Protein AF-L8HJP3-F1 (afdb_monomer)

InterPro domains:
  IPR002190 MAGE homology domain [PS50838] (1-97)
  IPR002190 MAGE homology domain [SM01373] (1-97)
  IPR037445 Melanoma-associated antigen [PTHR11736] (1-97)
  IPR041898 MAGE homology domain, winged helix WH1 motif [G3DSA:1.10.10.1200] (1-53)
  IPR041899 MAGE homology domain, winged helix WH2 motif [G3DSA:1.10.10.1210] (54-97)

Organism: NCBI:txid72004

Mean predicted aligned error: 4.15 Å

Nearest PDB structures (foldseek):
  6wjh-as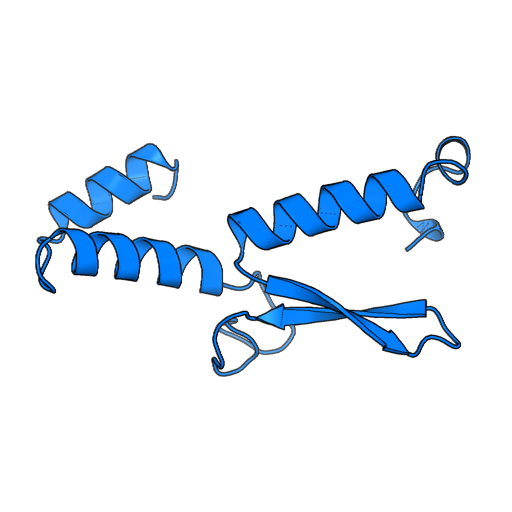sembly1_A  TM=7.527E-01  e=2.831E-05  Homo sapiens
  9bd3-assembly1_A  TM=7.507E-01  e=5.132E-05  Homo sapiens
  9bd2-assembly1_A  TM=7.839E-01  e=1.925E-04  Homo sapiens
  5hvq-assembly1_D  TM=4.703E-01  e=2.534E-03  Homo sapiens
  7dg2-assembly1_C  TM=4.576E-01  e=3.090E-03  Xenopus laevis

Sequence (97 aa):
MLMIIHPKYHNRFAEILKRASEHIEAVFAVDLKEVDSTIHSYDLVSKLNLPNNGRVWDGRGLPKTGLLMIVLGVILVKGNCAAEEDIWKFLNMMRVY

Solvent-accessible surface area (backbone atoms only — not comparable to full-atom values): 5727 Å² total; per-residue (Å²): 116,69,90,81,49,62,73,95,45,56,93,44,42,68,61,52,52,50,54,51,40,54,51,45,26,72,58,30,34,26,44,77,40,80,77,36,83,90,79,68,39,70,46,78,43,42,76,54,98,41,69,60,52,30,22,93,41,74,102,45,83,68,52,43,39,21,59,50,52,52,55,52,48,55,23,50,78,53,72,73,51,64,58,69,68,60,54,50,54,54,35,48,76,71,74,48,130

Secondary structure (DSSP, 8-state):
-GGGS-GGGGGGHHHHHHHHHHHHHHHH-EEEEEEETTTTEEEEEESS--GGGG-SBTTBS---HHHHHHHHHHHHHTTS---HHHHHHHHHHTT--

Foldseek 3Di:
DVVVDDPVCPVVVVVVVVVVQVVLCQQQVWGWAQPDPVVRDTDTAHPDPDPLRQDPDNPDDGRCNNVVVLLCVQCVVVPVHDDPVSSVVSCVVVVHD

pLDDT: mean 92.54, std 3.46, range [78.75, 97.75]

Radius of gyration: 16.84 Å; Cα contacts (8 Å, |Δi|>4): 96; chains: 1; bounding box: 40×21×47 Å

Structure (mmCIF, N/CA/C/O backbone):
data_AF-L8HJP3-F1
#
_entry.id   AF-L8HJP3-F1
#
loop_
_atom_site.group_PDB
_atom_site.id
_atom_site.type_symbol
_atom_site.label_atom_id
_atom_site.label_alt_id
_atom_site.label_comp_id
_atom_site.label_asym_id
_atom_site.label_entity_id
_atom_site.label_seq_id
_atom_site.pdbx_PDB_ins_code
_atom_site.Cartn_x
_atom_site.Cartn_y
_atom_site.Cartn_z
_atom_site.occupancy
_atom_site.B_iso_or_equiv
_atom_site.auth_seq_id
_atom_site.auth_comp_id
_atom_site.auth_asym_id
_atom_site.auth_atom_id
_atom_site.pdbx_PDB_model_num
ATOM 1 N N . MET A 1 1 ? 9.428 2.908 -18.079 1.00 84.81 1 MET A N 1
ATOM 2 C CA . MET A 1 1 ? 10.144 2.845 -16.777 1.00 84.81 1 MET A CA 1
ATOM 3 C C . MET A 1 1 ? 11.672 2.768 -16.915 1.00 84.81 1 MET A C 1
ATOM 5 O O . MET A 1 1 ? 12.355 3.445 -16.158 1.00 84.81 1 MET A O 1
ATOM 9 N N . LEU A 1 2 ? 12.232 2.022 -17.880 1.00 87.25 2 LEU A N 1
ATOM 10 C CA . LEU A 1 2 ? 13.693 1.868 -18.047 1.00 87.25 2 LEU A CA 1
ATOM 11 C C . LEU A 1 2 ? 14.484 3.174 -18.237 1.00 87.25 2 LEU A C 1
ATOM 13 O O . LEU A 1 2 ? 15.623 3.248 -17.791 1.00 87.25 2 LEU A O 1
ATOM 17 N N . MET A 1 3 ? 13.887 4.212 -18.835 1.00 87.88 3 MET A N 1
ATOM 18 C CA . MET A 1 3 ? 14.548 5.516 -19.027 1.00 87.88 3 MET A CA 1
ATOM 19 C C . MET A 1 3 ? 14.872 6.240 -17.709 1.00 87.88 3 MET A C 1
ATOM 21 O O . MET A 1 3 ? 15.751 7.093 -17.686 1.00 87.88 3 MET A O 1
ATOM 25 N N . ILE A 1 4 ? 14.177 5.903 -16.617 1.00 88.56 4 ILE A N 1
ATOM 26 C CA . ILE A 1 4 ? 14.393 6.489 -15.283 1.00 88.56 4 ILE A CA 1
ATOM 27 C C . ILE A 1 4 ? 15.533 5.758 -14.553 1.00 88.56 4 ILE A C 1
ATOM 29 O O . ILE A 1 4 ? 16.183 6.309 -13.667 1.00 88.56 4 ILE A O 1
ATOM 33 N N . ILE A 1 5 ? 15.787 4.500 -14.919 1.00 90.00 5 ILE A N 1
ATOM 34 C CA . ILE A 1 5 ? 16.760 3.640 -14.253 1.00 90.00 5 ILE A CA 1
ATOM 35 C C . ILE A 1 5 ? 18.094 3.747 -14.978 1.00 90.00 5 ILE A C 1
ATOM 37 O O . ILE A 1 5 ? 18.177 3.608 -16.198 1.00 90.00 5 ILE A O 1
ATOM 41 N N . HIS A 1 6 ? 19.161 3.961 -14.207 1.00 92.75 6 HIS A N 1
ATOM 42 C CA . HIS A 1 6 ? 20.507 4.068 -14.754 1.00 92.75 6 HIS A CA 1
ATOM 43 C C . HIS A 1 6 ? 20.860 2.811 -15.582 1.00 92.75 6 HIS A C 1
ATOM 45 O O . HIS A 1 6 ? 20.677 1.702 -15.068 1.00 92.75 6 HIS A O 1
ATOM 51 N N . PRO A 1 7 ? 21.440 2.945 -16.795 1.00 94.25 7 PRO A N 1
ATOM 52 C CA . PRO A 1 7 ? 21.699 1.825 -17.712 1.00 94.25 7 PRO A CA 1
ATOM 53 C C . PRO A 1 7 ? 22.389 0.609 -17.080 1.00 94.25 7 PRO A C 1
ATOM 55 O O . PRO A 1 7 ? 22.016 -0.532 -17.327 1.00 94.25 7 PRO A O 1
ATOM 58 N N . LYS A 1 8 ? 23.341 0.851 -16.170 1.00 95.44 8 LYS A N 1
ATOM 59 C CA . LYS A 1 8 ? 24.038 -0.190 -15.387 1.00 95.44 8 LYS A CA 1
ATOM 60 C C . LYS A 1 8 ? 23.136 -1.163 -14.606 1.00 95.44 8 LYS A C 1
ATOM 62 O O . LYS A 1 8 ? 23.615 -2.213 -14.201 1.00 95.44 8 LYS A O 1
ATOM 67 N N . TYR A 1 9 ? 21.877 -0.804 -14.351 1.00 94.50 9 TYR A N 1
ATOM 68 C CA . TYR A 1 9 ? 20.908 -1.627 -13.623 1.00 94.50 9 TYR A CA 1
ATOM 69 C C . TYR A 1 9 ? 19.805 -2.202 -14.518 1.00 94.50 9 TYR A C 1
ATOM 71 O O . TYR A 1 9 ? 18.881 -2.829 -14.005 1.00 94.50 9 TYR A O 1
ATOM 79 N N . HIS A 1 10 ? 19.866 -2.012 -15.842 1.00 94.31 10 HIS A N 1
ATOM 80 C CA . HIS A 1 10 ? 18.837 -2.520 -16.762 1.00 94.31 10 HIS A CA 1
ATOM 81 C C . HIS A 1 10 ? 18.703 -4.045 -16.699 1.00 94.31 10 HIS A C 1
ATOM 83 O O . HIS A 1 10 ? 17.590 -4.559 -16.710 1.00 94.31 10 HIS A O 1
ATOM 89 N N . ASN A 1 11 ? 19.809 -4.767 -16.507 1.00 95.00 11 ASN A N 1
ATOM 90 C CA . ASN A 1 11 ? 19.802 -6.218 -16.292 1.00 95.00 11 ASN A CA 1
ATOM 91 C C . ASN A 1 11 ? 19.090 -6.654 -14.996 1.00 95.00 11 ASN A C 1
ATOM 93 O O . ASN A 1 11 ? 18.691 -7.808 -14.881 1.00 95.00 11 ASN A O 1
ATOM 97 N N . ARG A 1 12 ? 18.923 -5.749 -14.024 1.00 95.38 12 ARG A N 1
ATOM 98 C CA . ARG A 1 12 ? 18.208 -5.982 -12.759 1.00 95.38 12 ARG A CA 1
ATOM 99 C C . ARG A 1 12 ? 16.831 -5.323 -12.729 1.00 95.38 12 ARG A C 1
ATOM 101 O O . ARG A 1 12 ? 16.202 -5.282 -11.675 1.00 95.38 12 ARG A O 1
ATOM 108 N N . PHE A 1 13 ? 16.349 -4.810 -13.861 1.00 92.81 13 PHE A N 1
ATOM 109 C CA . PHE A 1 13 ? 15.085 -4.081 -13.926 1.00 92.81 13 PHE A CA 1
ATOM 110 C C . PHE A 1 13 ? 13.915 -4.879 -13.346 1.00 92.81 13 PHE A C 1
ATOM 112 O O . PHE A 1 13 ? 13.182 -4.352 -12.517 1.00 92.81 13 PHE A O 1
ATOM 119 N N . ALA A 1 14 ? 13.781 -6.152 -13.727 1.00 92.69 14 ALA A N 1
ATOM 120 C CA . ALA A 1 14 ? 12.700 -7.009 -13.247 1.00 92.69 14 ALA A CA 1
ATOM 121 C C . ALA A 1 14 ? 12.725 -7.178 -11.717 1.00 92.69 14 ALA A C 1
ATOM 123 O O . ALA A 1 14 ? 11.684 -7.114 -11.070 1.00 92.69 14 ALA A O 1
ATOM 124 N N . GLU A 1 15 ? 13.911 -7.330 -11.123 1.00 95.50 15 GLU A N 1
ATOM 125 C CA . GLU A 1 15 ? 14.064 -7.431 -9.669 1.00 95.50 15 GLU A CA 1
ATOM 126 C C . GLU A 1 15 ? 13.715 -6.110 -8.971 1.00 95.50 15 GLU A C 1
ATOM 128 O O . GLU A 1 15 ? 13.004 -6.106 -7.967 1.00 95.50 15 GLU A O 1
ATOM 133 N N . ILE A 1 16 ? 14.183 -4.985 -9.519 1.00 94.75 16 ILE A N 1
ATOM 134 C CA . ILE A 1 16 ? 13.881 -3.647 -8.997 1.00 94.75 16 ILE A CA 1
ATOM 135 C C . ILE A 1 16 ? 12.375 -3.389 -9.049 1.00 94.75 16 ILE A C 1
ATOM 137 O O . ILE A 1 16 ? 11.799 -2.952 -8.056 1.00 94.75 16 ILE A O 1
ATOM 141 N N . LEU A 1 17 ? 11.739 -3.685 -10.185 1.00 93.62 17 LEU A N 1
ATOM 142 C CA . LEU A 1 17 ? 10.304 -3.507 -10.372 1.00 93.62 17 LEU A CA 1
ATOM 143 C C . LEU A 1 17 ? 9.513 -4.383 -9.401 1.00 93.62 17 LEU A C 1
ATOM 145 O O . LEU A 1 17 ? 8.591 -3.887 -8.761 1.00 93.62 17 LEU A O 1
ATOM 149 N N . LYS A 1 18 ? 9.911 -5.649 -9.236 1.00 94.81 18 LYS A N 1
ATOM 150 C CA . LYS A 1 18 ? 9.281 -6.572 -8.289 1.00 94.81 18 LYS A CA 1
ATOM 151 C C . LYS A 1 18 ? 9.345 -6.039 -6.856 1.00 94.81 18 LYS A C 1
ATOM 153 O O . LYS A 1 18 ? 8.306 -5.892 -6.224 1.00 94.81 18 LYS A O 1
ATOM 158 N N . ARG A 1 19 ? 10.537 -5.678 -6.367 1.00 96.19 19 ARG A N 1
ATOM 159 C CA . ARG A 1 19 ? 10.704 -5.130 -5.008 1.00 96.19 19 ARG A CA 1
ATOM 160 C C . ARG A 1 19 ? 9.923 -3.828 -4.824 1.00 96.19 19 ARG A C 1
ATOM 162 O O . ARG A 1 19 ? 9.290 -3.625 -3.794 1.00 96.19 19 ARG A O 1
ATOM 169 N N . ALA A 1 20 ? 9.950 -2.941 -5.819 1.00 94.38 20 ALA A N 1
ATOM 170 C CA . ALA A 1 20 ? 9.184 -1.698 -5.777 1.00 94.38 20 ALA A CA 1
ATOM 171 C C . ALA A 1 20 ? 7.673 -1.965 -5.712 1.00 94.38 20 ALA A C 1
ATOM 173 O O . ALA A 1 20 ? 6.984 -1.323 -4.923 1.00 94.38 20 ALA A 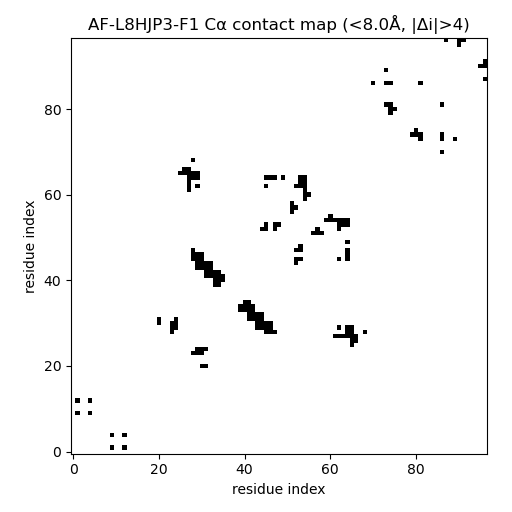O 1
ATOM 174 N N . SER A 1 21 ? 7.175 -2.933 -6.488 1.00 94.62 21 SER A N 1
ATOM 175 C CA . SER A 1 21 ? 5.776 -3.365 -6.452 1.00 94.62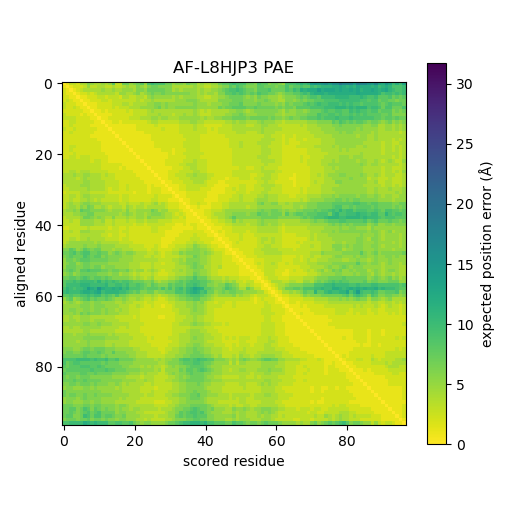 21 SER A CA 1
ATOM 176 C C . SER A 1 21 ? 5.38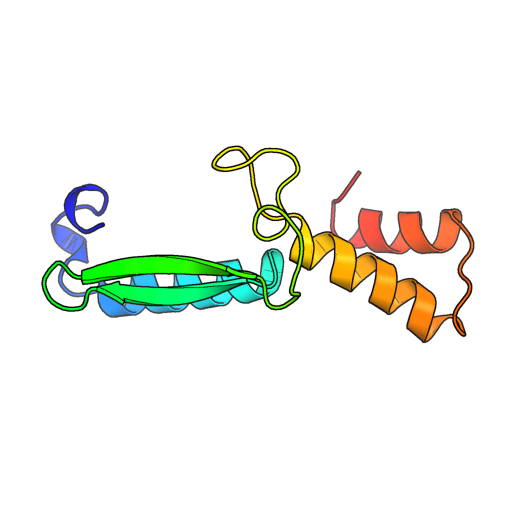9 -3.890 -5.071 1.00 94.62 21 SER A C 1
ATOM 178 O O . SER A 1 21 ? 4.399 -3.429 -4.515 1.00 94.62 21 SER A O 1
ATOM 180 N N . GLU A 1 22 ? 6.193 -4.778 -4.481 1.00 95.56 22 GLU A N 1
ATOM 181 C CA . GLU A 1 22 ? 5.956 -5.330 -3.137 1.00 95.56 22 GLU A CA 1
ATOM 182 C C . GLU A 1 22 ? 5.894 -4.222 -2.068 1.00 95.56 22 GLU A C 1
ATOM 184 O O . GLU A 1 22 ? 5.022 -4.225 -1.199 1.00 95.56 22 GLU A O 1
ATOM 189 N N . HIS A 1 23 ? 6.782 -3.225 -2.147 1.00 94.06 23 HIS A N 1
ATOM 190 C CA . HIS A 1 23 ? 6.766 -2.089 -1.223 1.00 94.06 23 HIS A CA 1
ATOM 191 C C . HIS A 1 23 ? 5.551 -1.173 -1.419 1.00 94.06 23 HIS A C 1
ATOM 193 O O . HIS A 1 23 ? 4.959 -0.722 -0.437 1.00 94.06 23 HIS A O 1
ATOM 199 N N . ILE A 1 24 ? 5.172 -0.892 -2.669 1.00 93.06 24 ILE A N 1
ATOM 200 C CA . ILE A 1 24 ? 3.986 -0.085 -2.982 1.00 93.06 24 ILE A CA 1
ATOM 201 C C . ILE A 1 24 ? 2.719 -0.792 -2.487 1.00 93.06 24 ILE A C 1
ATOM 203 O O . ILE A 1 24 ? 1.857 -0.149 -1.889 1.00 93.06 24 ILE A O 1
ATOM 207 N N . GLU A 1 25 ? 2.636 -2.106 -2.667 1.00 93.69 25 GLU A N 1
ATOM 208 C CA . GLU A 1 25 ? 1.530 -2.928 -2.189 1.00 93.69 25 GLU A CA 1
ATOM 209 C C . GLU A 1 25 ? 1.425 -2.911 -0.664 1.00 93.69 25 GLU A C 1
ATOM 211 O O . GLU A 1 25 ? 0.349 -2.649 -0.126 1.00 93.69 25 GLU A O 1
ATOM 216 N N . ALA A 1 26 ? 2.539 -3.115 0.041 1.00 90.62 26 ALA A N 1
ATOM 217 C CA . ALA A 1 26 ? 2.557 -3.142 1.500 1.00 90.62 26 ALA A CA 1
ATOM 218 C C . ALA A 1 26 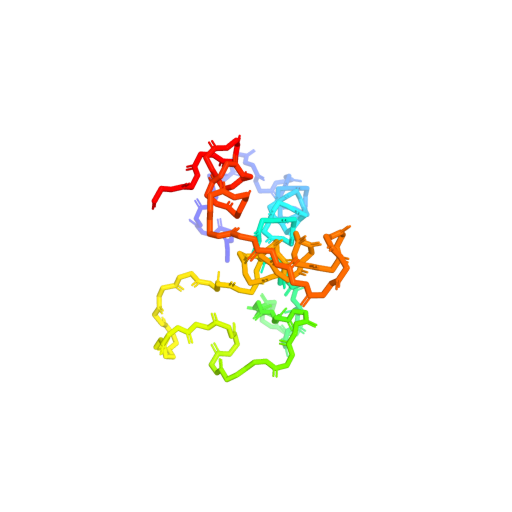? 2.165 -1.795 2.134 1.00 90.62 26 ALA A C 1
ATOM 220 O O . ALA A 1 26 ? 1.487 -1.771 3.159 1.00 90.62 26 ALA A O 1
ATOM 221 N N . VAL A 1 27 ? 2.583 -0.673 1.537 1.00 90.62 27 VAL A N 1
ATOM 222 C CA . VAL A 1 27 ? 2.365 0.667 2.111 1.00 90.62 27 VAL A CA 1
ATOM 223 C C . VAL A 1 27 ? 1.040 1.278 1.663 1.00 90.62 27 VAL A C 1
ATOM 225 O O . VAL A 1 27 ? 0.319 1.862 2.472 1.00 90.62 27 VAL A O 1
ATOM 228 N N . PHE A 1 28 ? 0.709 1.170 0.377 1.00 92.56 28 PHE A N 1
ATOM 229 C CA . PHE A 1 28 ? -0.450 1.846 -0.204 1.00 92.56 28 PHE A CA 1
ATOM 230 C C . PHE A 1 28 ? -1.642 0.922 -0.431 1.00 92.56 28 PHE A C 1
ATOM 232 O O . PHE A 1 28 ? -2.702 1.429 -0.789 1.00 92.56 28 PHE A O 1
ATOM 239 N N . ALA A 1 29 ? -1.503 -0.387 -0.194 1.00 94.75 29 ALA A N 1
ATOM 240 C CA . ALA A 1 29 ? -2.529 -1.392 -0.467 1.00 94.75 29 ALA A CA 1
ATOM 241 C C . ALA A 1 29 ? -3.059 -1.311 -1.910 1.00 94.75 29 ALA A C 1
ATOM 243 O O . ALA A 1 29 ? -4.270 -1.297 -2.154 1.00 94.75 29 ALA A O 1
ATOM 244 N N . VAL A 1 30 ? -2.131 -1.226 -2.865 1.00 93.69 30 VAL A N 1
ATOM 245 C CA . VAL A 1 30 ? -2.411 -1.213 -4.305 1.00 93.69 30 VAL A CA 1
ATOM 246 C C . VAL A 1 30 ? -1.538 -2.238 -5.026 1.00 93.69 30 VAL A C 1
ATOM 248 O O . VAL A 1 30 ? -0.383 -2.429 -4.662 1.00 93.69 30 VAL A O 1
ATOM 251 N N . ASP A 1 31 ? -2.069 -2.847 -6.075 1.00 92.75 31 ASP A N 1
ATOM 252 C CA . ASP A 1 31 ? -1.360 -3.809 -6.912 1.00 92.75 31 ASP A CA 1
ATOM 253 C C . ASP A 1 31 ? -0.831 -3.116 -8.169 1.00 92.75 31 ASP A C 1
ATOM 255 O O . ASP A 1 31 ? -1.551 -2.339 -8.798 1.00 92.75 31 ASP A O 1
ATOM 259 N N . LEU A 1 32 ? 0.393 -3.432 -8.589 1.00 93.44 32 LEU A N 1
ATOM 260 C CA . LEU A 1 32 ? 0.870 -3.064 -9.920 1.00 93.44 32 LEU A CA 1
ATOM 261 C C . LEU A 1 32 ? 0.337 -4.085 -10.935 1.00 93.44 32 LEU A C 1
ATOM 263 O O . LEU A 1 32 ? 0.726 -5.252 -10.901 1.00 93.44 32 LEU A O 1
ATOM 267 N N . LYS A 1 33 ? -0.544 -3.658 -11.840 1.00 92.94 33 LYS A N 1
ATOM 268 C CA . LYS A 1 33 ? -1.143 -4.520 -12.867 1.00 92.94 33 LYS A CA 1
ATOM 269 C C . LYS A 1 33 ? -0.737 -4.065 -14.255 1.00 92.94 33 LYS A C 1
ATOM 271 O O . LYS A 1 33 ? -0.775 -2.879 -14.559 1.00 92.94 33 LYS A O 1
ATOM 276 N N . GLU A 1 34 ? -0.357 -5.013 -15.102 1.00 93.50 34 GLU A N 1
ATOM 277 C CA . GLU A 1 34 ? -0.132 -4.740 -16.520 1.00 93.50 34 GLU A CA 1
ATOM 278 C C . GLU A 1 34 ? -1.483 -4.491 -17.197 1.00 93.50 34 GLU A C 1
ATOM 280 O O . GLU A 1 34 ? -2.404 -5.300 -17.072 1.00 93.50 34 GLU A O 1
ATOM 285 N N . VAL A 1 35 ? -1.606 -3.347 -17.869 1.00 94.00 35 VAL A N 1
ATOM 286 C CA . VAL A 1 35 ? -2.824 -2.944 -18.592 1.00 94.00 35 VAL A CA 1
ATOM 287 C C . VAL A 1 35 ? -2.673 -3.102 -20.099 1.00 94.00 35 VAL A C 1
ATOM 289 O O . VAL A 1 35 ? -3.664 -3.312 -20.790 1.00 94.00 35 VAL A O 1
ATOM 292 N N . ASP A 1 36 ? -1.440 -3.035 -20.604 1.00 93.81 36 ASP A N 1
ATOM 293 C CA . ASP A 1 36 ? -1.126 -3.270 -22.010 1.00 93.81 36 ASP A CA 1
ATOM 294 C C . ASP A 1 36 ? 0.258 -3.908 -22.142 1.00 93.81 36 ASP A C 1
ATOM 296 O O . ASP A 1 36 ? 1.285 -3.270 -21.889 1.00 93.81 36 ASP A O 1
ATOM 300 N N . SER A 1 37 ? 0.280 -5.168 -22.571 1.00 91.81 37 SER A N 1
ATOM 301 C CA . SER A 1 37 ? 1.507 -5.940 -22.750 1.00 91.81 37 SER A CA 1
ATOM 302 C C . SER A 1 37 ? 2.294 -5.572 -24.006 1.00 91.81 37 SER A C 1
ATOM 304 O O . SER A 1 37 ? 3.463 -5.926 -24.109 1.00 91.81 37 SER A O 1
ATOM 306 N N . THR A 1 38 ? 1.684 -4.885 -24.977 1.00 93.94 38 THR A N 1
ATOM 307 C CA . THR A 1 38 ? 2.360 -4.506 -26.231 1.00 93.94 38 THR A CA 1
ATOM 308 C C . THR A 1 38 ? 3.362 -3.379 -26.015 1.00 93.94 38 THR A C 1
ATOM 310 O O . THR A 1 38 ? 4.439 -3.371 -26.609 1.00 93.94 38 THR A O 1
ATOM 313 N N . ILE A 1 39 ? 3.021 -2.453 -25.120 1.00 91.50 39 ILE A N 1
ATOM 314 C CA . ILE A 1 39 ? 3.854 -1.308 -24.742 1.00 91.50 39 ILE A CA 1
ATOM 315 C C . ILE A 1 39 ? 4.416 -1.437 -23.320 1.00 91.50 39 ILE A C 1
ATOM 317 O O . ILE A 1 39 ? 5.077 -0.513 -22.844 1.00 91.50 39 ILE A O 1
ATOM 321 N N . HIS A 1 40 ? 4.151 -2.560 -22.641 1.00 88.88 40 HIS A N 1
ATOM 322 C CA . HIS A 1 40 ? 4.485 -2.799 -21.233 1.00 88.88 40 HIS A CA 1
ATOM 323 C C . HIS A 1 40 ? 4.040 -1.640 -20.327 1.00 88.88 40 HIS A C 1
ATOM 325 O O . HIS A 1 40 ? 4.833 -1.043 -19.588 1.00 88.88 40 HIS A O 1
ATOM 331 N N . SER A 1 41 ? 2.758 -1.288 -20.439 1.00 91.88 41 SER A N 1
ATOM 332 C CA . SER A 1 41 ? 2.107 -0.282 -19.605 1.00 91.88 41 SER A CA 1
ATOM 333 C C . SER A 1 41 ? 1.508 -0.932 -18.365 1.00 91.88 41 SER A C 1
ATOM 335 O O . SER A 1 41 ? 0.858 -1.977 -18.443 1.00 91.88 41 SER A O 1
ATOM 337 N N . TYR A 1 42 ? 1.699 -0.280 -17.222 1.00 91.56 42 TYR A N 1
ATOM 338 C CA . TYR A 1 42 ? 1.234 -0.746 -15.923 1.00 91.56 42 TYR A CA 1
ATOM 339 C C . TYR A 1 42 ? 0.410 0.343 -15.245 1.00 91.56 42 TYR A C 1
ATOM 341 O O . TYR A 1 42 ? 0.763 1.521 -15.320 1.00 91.56 42 TYR A O 1
ATOM 349 N N . ASP A 1 43 ? -0.633 -0.069 -14.535 1.00 90.75 43 ASP A N 1
ATOM 350 C CA . ASP A 1 43 ? -1.438 0.784 -13.671 1.00 90.75 43 ASP A CA 1
ATOM 351 C C . ASP A 1 43 ? -1.356 0.299 -12.217 1.00 90.75 43 ASP A C 1
ATOM 353 O O . ASP A 1 43 ? -1.097 -0.875 -11.939 1.00 90.75 43 ASP A O 1
ATOM 357 N N . LEU A 1 44 ? -1.554 1.214 -11.274 1.00 90.94 44 LEU A N 1
ATOM 358 C CA . LEU A 1 44 ? -1.683 0.882 -9.860 1.00 90.94 44 LEU A CA 1
ATOM 359 C C . LEU A 1 44 ? -3.162 0.696 -9.567 1.00 90.94 44 LEU A C 1
ATOM 361 O O . LEU A 1 44 ? -3.919 1.632 -9.763 1.00 90.94 44 LEU A O 1
ATOM 365 N N . VAL A 1 45 ? -3.585 -0.451 -9.050 1.00 91.12 45 VAL A N 1
ATOM 366 C CA . VAL A 1 45 ? -4.996 -0.747 -8.773 1.00 91.12 45 VAL A CA 1
ATOM 367 C C . VAL A 1 45 ? -5.198 -0.957 -7.280 1.00 91.12 45 VAL A C 1
ATOM 369 O O . VAL A 1 45 ? -4.561 -1.801 -6.665 1.00 91.12 45 VAL A O 1
ATOM 372 N N . SER A 1 46 ? -6.092 -0.184 -6.680 1.00 92.12 46 SER A N 1
ATOM 373 C CA . SER A 1 46 ? -6.422 -0.247 -5.262 1.00 92.12 46 SER A CA 1
ATOM 374 C C . SER A 1 46 ? -7.046 -1.591 -4.910 1.00 92.12 46 SER A C 1
ATOM 376 O O . SER A 1 46 ? -7.967 -2.058 -5.579 1.00 92.12 46 SER A O 1
ATOM 378 N N . LYS A 1 47 ? -6.582 -2.190 -3.808 1.00 91.25 47 LYS A N 1
ATOM 379 C CA . LYS A 1 47 ? -7.163 -3.428 -3.266 1.00 91.25 47 LYS A CA 1
ATOM 380 C C . LYS A 1 47 ? -8.584 -3.240 -2.738 1.00 91.25 47 LYS A C 1
ATOM 382 O O . LYS A 1 47 ? -9.327 -4.206 -2.600 1.00 91.25 47 LYS A O 1
ATOM 387 N N . LEU A 1 48 ? -8.959 -1.999 -2.434 1.00 89.69 48 LEU A N 1
ATOM 388 C CA . LEU A 1 48 ? -10.333 -1.613 -2.130 1.00 89.69 48 LEU A CA 1
ATOM 389 C C . LEU A 1 48 ? -10.943 -0.907 -3.335 1.00 89.69 48 LEU A C 1
ATOM 391 O O . LEU A 1 48 ? -10.286 -0.079 -3.969 1.00 89.69 48 LEU A O 1
ATOM 395 N N . ASN A 1 49 ? -12.219 -1.173 -3.598 1.00 90.38 49 ASN A N 1
ATOM 396 C CA . ASN A 1 49 ? -12.950 -0.538 -4.687 1.00 90.38 49 ASN A CA 1
ATOM 397 C C . ASN A 1 49 ? -13.400 0.878 -4.277 1.00 90.38 49 ASN A C 1
ATOM 399 O O . ASN A 1 49 ? -14.554 1.107 -3.919 1.00 90.38 49 ASN A O 1
ATOM 403 N N . LEU A 1 50 ? -12.441 1.807 -4.229 1.00 88.94 50 LEU A N 1
ATOM 404 C CA . LEU A 1 50 ? -12.632 3.194 -3.805 1.00 88.94 50 LEU A CA 1
ATOM 405 C C . LEU A 1 50 ? -12.735 4.135 -5.014 1.00 88.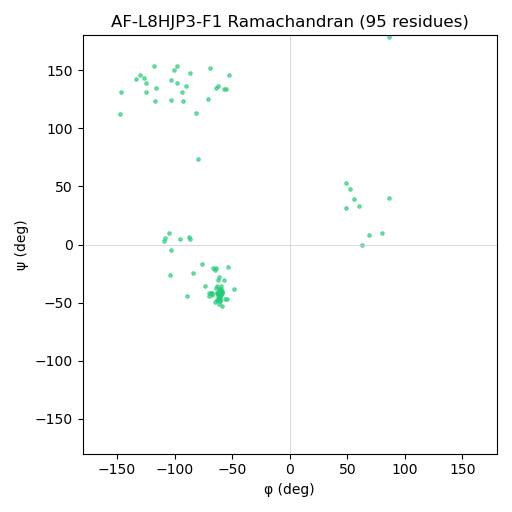94 50 LEU A C 1
ATOM 407 O O . LEU A 1 50 ? -12.058 3.905 -6.022 1.00 88.94 50 LEU A O 1
ATOM 411 N N . PRO A 1 51 ? -13.482 5.249 -4.899 1.00 89.81 51 PRO A N 1
ATOM 412 C CA . PRO A 1 51 ? -13.454 6.318 -5.892 1.00 89.81 51 PRO A CA 1
ATOM 413 C C . PRO A 1 51 ? -12.024 6.794 -6.164 1.00 89.81 51 PRO A C 1
ATOM 415 O O . PRO A 1 51 ? -11.186 6.806 -5.256 1.00 89.81 51 PRO A O 1
ATOM 418 N N . ASN A 1 52 ? -11.743 7.180 -7.413 1.00 89.56 52 ASN A N 1
ATOM 419 C CA . ASN A 1 52 ? -10.430 7.676 -7.855 1.00 89.56 52 ASN A CA 1
ATOM 420 C C . ASN A 1 52 ? -9.270 6.769 -7.419 1.00 89.56 52 ASN A C 1
ATOM 422 O O . ASN A 1 52 ? -8.170 7.240 -7.110 1.00 89.56 52 ASN A O 1
ATOM 426 N N . ASN A 1 53 ? -9.533 5.462 -7.317 1.00 89.00 53 ASN A N 1
ATOM 427 C CA . ASN A 1 53 ? -8.539 4.470 -6.949 1.00 89.00 53 ASN A CA 1
ATOM 428 C C . ASN A 1 53 ? -7.849 4.782 -5.598 1.00 89.00 53 ASN A C 1
ATOM 430 O O . ASN A 1 53 ? -6.630 4.668 -5.442 1.00 89.00 53 ASN A O 1
ATOM 434 N N . GLY A 1 54 ? -8.642 5.265 -4.633 1.00 90.25 54 GLY A N 1
ATOM 435 C CA . GLY A 1 54 ? -8.188 5.606 -3.285 1.00 90.25 54 GLY A CA 1
ATOM 436 C C . GLY A 1 54 ? -7.499 6.967 -3.162 1.00 90.25 54 GLY A C 1
ATOM 437 O O . GLY A 1 54 ? -6.909 7.254 -2.119 1.00 90.25 54 GLY A O 1
ATOM 438 N N . ARG A 1 55 ? -7.539 7.813 -4.197 1.00 91.25 55 ARG A N 1
ATOM 439 C CA . ARG A 1 55 ? -6.992 9.178 -4.170 1.00 91.25 55 ARG A CA 1
ATOM 440 C C . ARG A 1 55 ? -8.082 10.206 -3.896 1.00 91.25 55 ARG A C 1
ATOM 442 O O . ARG A 1 55 ? -9.246 10.014 -4.224 1.00 91.25 55 ARG A O 1
ATOM 449 N N . VAL A 1 56 ? -7.683 11.336 -3.316 1.00 88.12 56 VAL A N 1
ATOM 450 C CA . VAL A 1 56 ? -8.598 12.470 -3.091 1.00 88.12 56 VAL A CA 1
ATOM 451 C C . VAL A 1 56 ? -8.963 13.135 -4.418 1.00 88.12 56 VAL A C 1
ATOM 453 O O . VAL A 1 56 ? -10.119 13.473 -4.640 1.00 88.12 56 VAL A O 1
ATOM 456 N N . TRP A 1 57 ? -7.979 13.291 -5.305 1.00 87.12 57 TRP A N 1
ATOM 457 C CA . TRP A 1 57 ? -8.159 13.851 -6.638 1.00 87.12 57 TRP A CA 1
ATOM 458 C C . TRP A 1 57 ? -7.641 12.869 -7.681 1.00 87.12 57 TRP A C 1
ATOM 460 O O . TRP A 1 57 ? -6.592 12.250 -7.483 1.00 87.12 57 TRP A O 1
ATOM 470 N N . ASP A 1 58 ? -8.364 12.729 -8.786 1.00 83.44 58 ASP A N 1
ATOM 471 C CA . ASP A 1 58 ? -7.974 11.803 -9.841 1.00 83.44 58 ASP A CA 1
ATOM 472 C C . ASP A 1 58 ? -6.621 12.188 -10.462 1.00 83.44 58 ASP A C 1
ATOM 474 O O . ASP A 1 58 ? -6.309 13.363 -10.662 1.00 83.44 58 ASP A O 1
ATOM 478 N N . GLY A 1 59 ? -5.761 11.195 -10.683 1.00 78.75 59 GLY A N 1
ATOM 479 C CA . GLY A 1 59 ? -4.404 11.393 -11.203 1.00 78.75 59 GLY A CA 1
ATOM 480 C C . GLY A 1 59 ? -3.444 12.213 -10.320 1.00 78.75 59 GLY A C 1
ATOM 481 O O . GLY A 1 59 ? -2.286 12.391 -10.700 1.00 78.75 59 GLY A O 1
ATOM 482 N N . ARG A 1 60 ? -3.859 12.707 -9.140 1.00 82.50 60 ARG A N 1
ATOM 483 C CA . ARG A 1 60 ? -3.011 13.529 -8.258 1.00 82.50 60 ARG A CA 1
ATOM 484 C C . ARG A 1 60 ? -2.904 12.950 -6.849 1.00 82.50 60 ARG A C 1
ATOM 486 O O . ARG A 1 60 ? -3.889 12.688 -6.167 1.00 82.50 60 ARG A O 1
ATOM 493 N N . GLY A 1 61 ? -1.664 12.865 -6.372 1.00 85.50 61 GLY A N 1
ATOM 494 C CA . GLY A 1 61 ? -1.342 12.403 -5.024 1.00 85.50 61 GLY A CA 1
ATOM 495 C C . GLY A 1 61 ? -1.203 10.885 -4.913 1.00 85.50 61 GLY A C 1
ATOM 496 O O . GLY A 1 61 ? -1.336 10.138 -5.885 1.00 85.50 61 GLY A O 1
ATOM 497 N N . LEU A 1 62 ? -0.884 10.440 -3.700 1.00 87.75 62 LEU A N 1
ATOM 498 C CA . LEU A 1 62 ? -0.695 9.028 -3.377 1.00 87.75 62 LEU A CA 1
ATOM 499 C C . LEU A 1 62 ? -2.037 8.371 -3.010 1.00 87.75 62 LEU A C 1
ATOM 501 O O . LEU A 1 62 ? -2.891 9.048 -2.423 1.00 87.75 62 LEU A O 1
ATOM 505 N N . PRO A 1 63 ? -2.233 7.073 -3.315 1.00 91.62 63 PRO A N 1
ATOM 506 C CA . PRO A 1 63 ? -3.379 6.326 -2.810 1.00 91.62 63 PRO A CA 1
ATOM 507 C C . PRO A 1 63 ? -3.405 6.364 -1.279 1.00 91.62 63 PRO A C 1
ATOM 509 O O . PRO A 1 63 ? -2.390 6.136 -0.626 1.00 91.62 63 PRO A O 1
ATOM 512 N N . LYS A 1 64 ? -4.570 6.629 -0.693 1.00 92.00 64 LYS A N 1
ATOM 513 C CA . LYS A 1 64 ? -4.795 6.572 0.758 1.00 92.00 64 LYS A CA 1
ATOM 514 C C . LYS A 1 64 ? -5.368 5.222 1.204 1.00 92.00 64 LYS A C 1
ATOM 516 O O . LYS A 1 64 ? -5.666 5.061 2.383 1.00 92.00 64 LYS A O 1
ATOM 521 N N . THR A 1 65 ? -5.497 4.254 0.293 1.00 93.56 65 THR A N 1
ATOM 522 C CA . THR A 1 65 ? -6.068 2.925 0.557 1.00 93.56 65 THR A CA 1
ATOM 523 C C . THR A 1 65 ? -5.350 2.201 1.695 1.00 93.56 65 THR A C 1
ATOM 525 O O . THR A 1 65 ? -6.013 1.702 2.599 1.00 93.56 65 THR A O 1
ATOM 528 N N . GLY A 1 66 ? -4.013 2.189 1.699 1.00 93.38 66 GLY A N 1
ATOM 529 C CA . GLY A 1 66 ? -3.228 1.565 2.769 1.00 93.38 66 GLY A CA 1
ATOM 530 C C . GLY A 1 66 ? -3.496 2.194 4.136 1.00 93.38 66 GLY A C 1
ATOM 531 O O . GLY A 1 66 ? -3.813 1.488 5.089 1.00 93.38 66 GLY A O 1
ATOM 532 N N . LEU A 1 67 ? -3.482 3.530 4.212 1.00 93.50 67 LEU A N 1
ATOM 533 C CA . LEU A 1 67 ? -3.812 4.262 5.439 1.00 93.50 67 LEU A CA 1
ATOM 534 C C . LEU A 1 67 ? -5.238 3.958 5.921 1.00 93.50 67 LEU A C 1
ATOM 536 O O . LEU A 1 67 ? -5.450 3.723 7.107 1.00 93.50 67 LEU A O 1
ATOM 540 N N . LEU A 1 68 ? -6.206 3.919 5.003 1.00 93.62 68 LEU A N 1
ATOM 541 C CA . LEU A 1 68 ? -7.582 3.553 5.324 1.00 93.62 68 LEU A CA 1
ATOM 542 C C . LEU A 1 68 ? -7.668 2.126 5.883 1.00 93.62 68 LEU A C 1
ATOM 544 O O . LEU A 1 68 ? -8.311 1.924 6.910 1.00 93.62 68 LEU A O 1
ATOM 548 N N . MET A 1 69 ? -7.000 1.150 5.257 1.00 93.69 69 MET 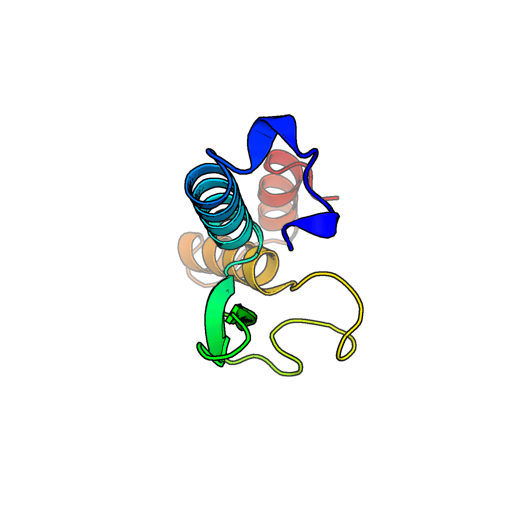A N 1
ATOM 549 C CA . MET A 1 69 ? -6.958 -0.226 5.764 1.00 93.69 69 MET A CA 1
ATOM 550 C C . MET A 1 69 ? -6.361 -0.303 7.171 1.00 93.69 69 MET A C 1
ATOM 552 O O . MET A 1 69 ? -6.873 -1.051 7.998 1.00 93.69 69 MET A O 1
ATOM 556 N N . ILE A 1 70 ? -5.315 0.476 7.459 1.00 93.75 70 ILE A N 1
ATOM 557 C CA . ILE A 1 70 ? -4.699 0.536 8.790 1.00 93.75 70 ILE A CA 1
ATOM 558 C C . ILE A 1 70 ? -5.706 1.032 9.830 1.00 93.75 70 ILE A C 1
ATOM 560 O O . ILE A 1 70 ? -5.909 0.370 10.846 1.00 93.75 70 ILE A O 1
ATOM 564 N N . VAL A 1 71 ? -6.372 2.161 9.568 1.00 95.31 71 VAL A N 1
ATOM 565 C CA . VAL A 1 71 ? -7.362 2.729 10.498 1.00 95.31 71 VAL A CA 1
ATOM 566 C C . VAL A 1 71 ? -8.524 1.757 10.719 1.00 95.31 71 VAL A C 1
ATOM 568 O O . VAL A 1 71 ? -8.897 1.494 11.862 1.00 95.31 71 VAL A O 1
ATOM 571 N N . LEU A 1 72 ? -9.050 1.159 9.646 1.00 95.00 72 LEU A N 1
ATOM 572 C CA . LEU A 1 72 ? -10.106 0.146 9.736 1.00 95.00 72 LEU A CA 1
ATOM 573 C C . LEU A 1 72 ? -9.652 -1.094 10.516 1.00 95.00 72 LEU A C 1
ATOM 575 O O . LEU A 1 72 ? -10.421 -1.626 11.314 1.00 95.00 72 LEU A O 1
ATOM 579 N N . GLY A 1 73 ? -8.404 -1.531 10.335 1.00 94.88 73 GLY A N 1
ATOM 580 C CA . GLY A 1 73 ? -7.814 -2.634 11.089 1.00 94.88 73 GLY A CA 1
ATOM 581 C C . GLY A 1 73 ? -7.752 -2.348 12.589 1.00 94.88 73 GLY A C 1
ATOM 582 O O . GLY A 1 73 ? -8.140 -3.200 13.386 1.00 94.88 73 GLY A O 1
ATOM 583 N N . VAL A 1 74 ? -7.344 -1.138 12.986 1.00 96.00 74 VAL A N 1
ATOM 584 C CA . VAL A 1 74 ? -7.330 -0.721 14.401 1.00 96.00 74 VAL A CA 1
ATOM 585 C C . VAL A 1 74 ? -8.742 -0.732 14.994 1.00 96.00 74 VAL A C 1
ATOM 587 O O . VAL A 1 74 ? -8.943 -1.285 16.076 1.00 96.00 74 VAL A O 1
ATOM 590 N N . ILE A 1 75 ? -9.728 -0.184 14.276 1.00 97.75 75 ILE A N 1
ATOM 591 C CA . ILE A 1 75 ? -11.139 -0.178 14.699 1.00 97.75 75 ILE A CA 1
ATOM 592 C C . ILE A 1 75 ? -11.666 -1.609 14.866 1.00 97.75 75 ILE A C 1
ATOM 594 O O . ILE A 1 75 ? -12.312 -1.920 15.867 1.00 97.75 75 ILE A O 1
ATOM 598 N N . LEU A 1 76 ? -11.360 -2.495 13.916 1.00 97.00 76 LEU A N 1
ATOM 599 C CA . LEU A 1 76 ? -11.790 -3.890 13.948 1.00 97.00 76 LEU A CA 1
ATOM 600 C C . LEU A 1 76 ? -11.202 -4.634 15.156 1.00 97.00 76 LEU A C 1
ATOM 602 O O . LEU A 1 76 ? -11.941 -5.279 15.897 1.00 97.00 76 LEU A O 1
ATOM 606 N N . VAL A 1 77 ? -9.894 -4.495 15.401 1.00 96.19 77 VAL A N 1
ATOM 607 C CA . VAL A 1 77 ? -9.196 -5.128 16.540 1.00 96.19 77 VAL A CA 1
ATOM 608 C C . VAL A 1 77 ? -9.744 -4.647 17.890 1.00 96.19 77 VAL A C 1
ATOM 610 O O . VAL A 1 77 ? -9.720 -5.394 18.866 1.00 96.19 77 VAL A O 1
ATOM 613 N N . LYS A 1 78 ? -10.279 -3.424 17.954 1.00 95.62 78 LYS A N 1
ATOM 614 C CA . LYS A 1 78 ? -10.889 -2.842 19.159 1.00 95.62 78 LYS A CA 1
ATOM 615 C C . LYS A 1 78 ? -12.379 -3.172 19.334 1.00 95.62 78 LYS A C 1
ATOM 617 O O . LYS A 1 78 ? -13.003 -2.676 20.264 1.00 95.62 78 LYS A O 1
ATOM 622 N N . GLY A 1 79 ? -12.947 -4.037 18.492 1.00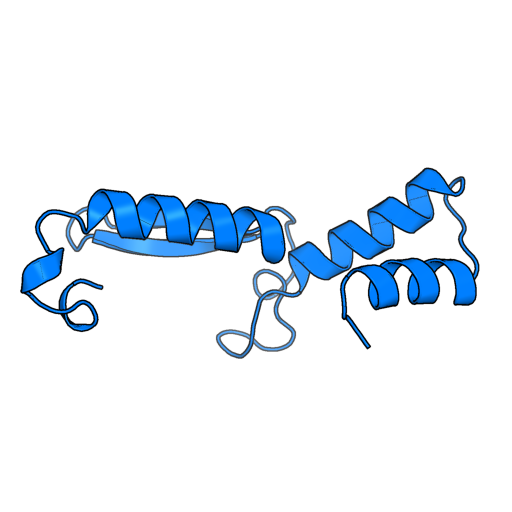 95.44 79 GLY A N 1
ATOM 623 C CA . GLY A 1 79 ? -14.353 -4.440 18.591 1.00 95.44 79 GLY A CA 1
ATOM 624 C C . GLY A 1 79 ? -15.308 -3.499 17.856 1.00 95.44 79 GLY A C 1
ATOM 625 O O . GLY A 1 79 ? -16.397 -3.217 18.347 1.00 95.44 79 GLY A O 1
ATOM 626 N N . ASN A 1 80 ? -14.906 -3.023 16.673 1.00 96.38 80 ASN A N 1
ATOM 627 C CA . ASN A 1 80 ? -15.661 -2.119 15.789 1.00 96.38 80 ASN A CA 1
ATOM 628 C C . ASN A 1 80 ? -15.844 -0.685 16.307 1.00 96.38 80 ASN A C 1
ATOM 630 O O . ASN A 1 80 ? -16.558 0.104 15.692 1.00 96.38 80 ASN A O 1
ATOM 634 N N . CYS A 1 81 ? -15.183 -0.324 17.404 1.00 96.81 81 CYS A N 1
ATOM 635 C CA . CYS A 1 81 ? -15.142 1.035 17.923 1.00 96.81 81 CYS A CA 1
ATOM 636 C C . CYS A 1 81 ? -13.773 1.272 18.565 1.00 96.81 81 CYS A C 1
ATOM 638 O O . CYS A 1 81 ? -13.313 0.447 19.349 1.00 96.81 81 CYS A O 1
ATOM 640 N N . ALA A 1 82 ? -13.115 2.380 18.231 1.00 97.44 82 ALA A N 1
ATOM 641 C CA . ALA A 1 82 ? -11.831 2.760 18.809 1.00 97.44 82 ALA A CA 1
ATOM 642 C C . ALA A 1 82 ? -11.864 4.238 19.202 1.00 97.44 82 ALA A C 1
ATOM 644 O O . ALA A 1 82 ? -12.442 5.054 18.484 1.00 97.44 82 ALA A O 1
ATOM 645 N N . ALA A 1 83 ? -11.237 4.567 20.330 1.00 97.25 83 ALA A N 1
ATOM 646 C CA . ALA A 1 83 ? -11.031 5.951 20.730 1.00 97.25 83 ALA A CA 1
ATOM 647 C C . ALA A 1 83 ? -10.010 6.624 19.795 1.00 97.25 83 ALA A C 1
ATOM 649 O O . ALA A 1 83 ? -9.134 5.959 19.231 1.00 97.25 83 ALA A O 1
ATOM 650 N N . GLU A 1 84 ? -10.109 7.940 19.627 1.00 96.50 84 GLU A N 1
ATOM 651 C CA . GLU A 1 84 ? -9.223 8.689 18.732 1.00 96.50 84 GLU A CA 1
ATOM 652 C C . GLU A 1 84 ? -7.752 8.531 19.149 1.00 96.50 84 GLU A C 1
ATOM 654 O O . GLU A 1 84 ? -6.870 8.329 18.315 1.00 96.50 84 GLU A O 1
ATOM 659 N N . GLU A 1 85 ? -7.491 8.517 20.456 1.00 96.50 85 GLU A N 1
ATOM 660 C CA . GLU A 1 85 ? -6.163 8.370 21.046 1.00 96.50 85 GLU A CA 1
ATOM 661 C C . GLU A 1 85 ? -5.529 7.017 20.704 1.00 96.50 85 GLU A C 1
ATOM 663 O O . GLU A 1 85 ? -4.318 6.936 20.483 1.00 96.50 85 GLU A O 1
ATOM 668 N N . ASP A 1 86 ? -6.333 5.952 20.626 1.00 95.12 86 ASP A N 1
ATOM 669 C CA . ASP A 1 86 ? -5.867 4.623 20.225 1.00 95.12 86 ASP A CA 1
ATOM 670 C C . ASP A 1 86 ? -5.440 4.607 18.750 1.00 95.12 86 ASP A C 1
ATOM 672 O O . ASP A 1 86 ? -4.401 4.032 18.408 1.00 95.12 86 ASP A O 1
ATOM 676 N N . ILE A 1 87 ? -6.217 5.261 17.880 1.00 96.25 87 ILE A N 1
ATOM 677 C CA . ILE A 1 87 ? -5.905 5.385 16.451 1.00 96.25 87 ILE A CA 1
ATOM 678 C C . ILE A 1 87 ? -4.624 6.205 16.275 1.00 96.25 87 ILE A C 1
ATOM 680 O O . ILE A 1 87 ? -3.686 5.741 15.621 1.00 96.25 87 ILE A O 1
ATOM 684 N N . TRP A 1 88 ? -4.530 7.374 16.916 1.00 96.62 88 TRP A N 1
ATOM 685 C CA . TRP A 1 88 ? -3.335 8.218 16.865 1.00 96.62 88 TRP A CA 1
ATOM 686 C C . TRP A 1 88 ? -2.099 7.512 17.399 1.00 96.62 88 TRP A C 1
ATOM 688 O O . TRP A 1 88 ? -1.033 7.608 16.798 1.00 96.62 88 TRP A O 1
ATOM 698 N N . LYS A 1 89 ? -2.212 6.756 18.494 1.00 95.62 89 LYS A N 1
ATOM 699 C CA . LYS A 1 89 ? -1.091 5.980 19.034 1.00 95.62 89 LYS A CA 1
ATOM 700 C C . LYS A 1 89 ? -0.548 4.981 18.008 1.00 95.62 89 LYS A C 1
ATOM 702 O O . LYS A 1 89 ? 0.670 4.855 17.877 1.00 95.62 89 LYS A O 1
ATOM 707 N N . PHE A 1 90 ? -1.426 4.305 17.265 1.00 94.12 90 PHE A N 1
ATOM 708 C CA . PHE A 1 90 ? -1.013 3.369 16.218 1.00 94.12 90 PHE A CA 1
ATOM 709 C C . PHE A 1 90 ? -0.392 4.085 15.008 1.00 94.12 90 PHE A C 1
ATOM 711 O O . PHE A 1 90 ? 0.661 3.673 14.521 1.00 94.12 90 PHE A O 1
ATOM 718 N N . LEU A 1 91 ? -0.994 5.185 14.550 1.00 94.94 91 LEU A N 1
ATOM 719 C CA . LEU A 1 91 ? -0.467 5.991 13.442 1.00 94.94 91 LEU A CA 1
ATOM 720 C C . LEU A 1 91 ? 0.902 6.604 13.775 1.00 94.94 91 LEU A C 1
ATOM 722 O O . LEU A 1 91 ? 1.832 6.508 12.973 1.00 94.94 91 LEU A O 1
ATOM 726 N N . ASN A 1 92 ? 1.072 7.113 14.994 1.00 95.06 92 ASN A N 1
ATOM 727 C CA . ASN A 1 92 ? 2.341 7.648 15.483 1.00 95.06 92 ASN A CA 1
ATOM 728 C C . ASN A 1 92 ? 3.448 6.582 15.498 1.00 95.06 92 ASN A C 1
ATOM 730 O O . ASN A 1 92 ? 4.588 6.874 15.135 1.00 95.06 92 ASN A O 1
ATOM 734 N N . MET A 1 93 ? 3.123 5.332 15.857 1.00 93.56 93 MET A N 1
ATOM 735 C CA . MET A 1 93 ? 4.065 4.203 15.789 1.00 93.56 93 MET A CA 1
ATOM 736 C C . MET A 1 93 ? 4.532 3.932 14.349 1.00 93.56 93 MET A C 1
ATOM 738 O O . MET A 1 93 ? 5.675 3.537 14.129 1.00 93.56 93 MET A O 1
ATOM 742 N N . MET A 1 94 ? 3.673 4.213 13.369 1.00 90.44 94 MET A N 1
ATOM 743 C CA . MET A 1 94 ? 3.957 4.120 11.934 1.00 90.44 94 MET A CA 1
ATOM 744 C C . MET A 1 94 ? 4.584 5.401 11.354 1.00 90.44 94 MET A C 1
ATOM 746 O O . MET A 1 94 ? 4.808 5.479 10.147 1.00 90.44 94 MET A O 1
ATOM 750 N N . ARG A 1 95 ? 4.887 6.401 12.197 1.00 92.62 95 ARG A N 1
ATOM 751 C CA . ARG A 1 95 ? 5.397 7.731 11.811 1.00 92.62 95 ARG A CA 1
ATOM 752 C C . ARG A 1 95 ? 4.444 8.512 10.893 1.00 92.62 95 ARG A C 1
ATOM 754 O O . ARG A 1 95 ? 4.894 9.266 10.029 1.00 92.62 95 ARG A O 1
ATOM 761 N N . VAL A 1 96 ? 3.141 8.321 11.086 1.00 90.12 96 VAL A N 1
ATOM 762 C CA . VAL A 1 96 ? 2.062 9.090 10.455 1.00 90.12 96 VAL A CA 1
ATOM 763 C C . VAL A 1 96 ? 1.512 10.067 11.496 1.00 90.12 96 VAL A C 1
ATOM 765 O O . VAL A 1 96 ? 1.125 9.630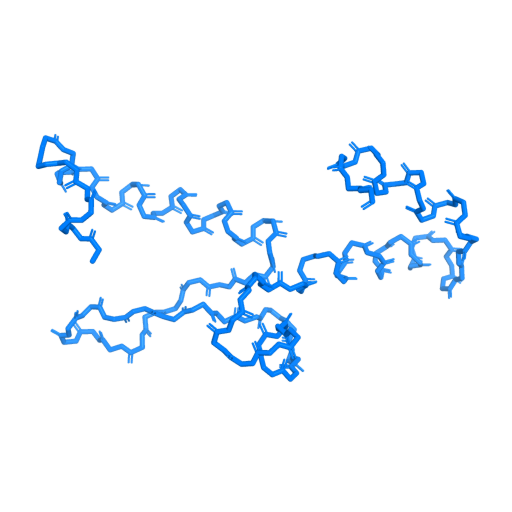 12.579 1.00 90.12 96 VAL A O 1
ATOM 768 N N . TYR A 1 97 ? 1.501 11.360 11.160 1.00 86.31 97 TYR A N 1
ATOM 769 C CA . TYR A 1 97 ? 1.115 12.477 12.032 1.00 86.31 97 TYR A CA 1
ATOM 770 C C . TYR A 1 97 ? 0.025 13.328 11.384 1.00 86.31 97 TYR A C 1
ATOM 772 O O . TYR A 1 97 ? 0.009 13.391 10.130 1.00 86.31 97 TYR A O 1
#